Protein AF-A0A643CYE7-F1 (afdb_monomer_lite)

pLDDT: mean 92.43, std 9.67, range [45.25, 98.38]

Foldseek 3Di:
DLVCCVPPVLQPQEAAEEDCALVVSVVVSVVRPNNQAYEYEYQDVVSVVVNVVVDPCPVCVVSNNYHYHHLVPDDPVNLLCQLQDPPNLVNVVVDDYHYPDPVCVVVVVSSVVVRVSNNVSSVVNVVVVVVVD

Radius of gyration: 14.78 Å; chains: 1; bounding box: 35×34×44 Å

Secondary structure (DSSP, 8-state):
-HHHHHHHSTT-SEEEEE--TTSHHHHHHTTSTT--EEEEEES-HHHHHHHHHHS--HHHHHTTSEEEEEGGG--HHHHHHHHHSTTTTTTGGG--EEE--GGGGGGHHHHHHHHHHHHHHHHHHHHHHHS--

Sequence (133 aa):
MLNTYNDKYLLYPVLYFYGFGNGVLFKALLQNKNHQHIVVFEKDIEIIWIMFHILDFSNELQSARLMILENDKLQTQDYNELCSFKPFFQFSRIYFLELMSHYYERFHEDVLELNKKLVQYFKDSIISHGNDS

Structure (mmCIF, N/CA/C/O backbone):
data_AF-A0A643CYE7-F1
#
_entry.id   AF-A0A643CYE7-F1
#
loop_
_atom_site.group_PDB
_atom_site.id
_atom_site.type_symbol
_atom_site.label_atom_id
_atom_site.label_alt_id
_atom_site.label_comp_id
_atom_site.label_asym_id
_atom_site.label_entity_id
_atom_site.label_seq_id
_atom_site.pdbx_PDB_ins_code
_atom_site.Cartn_x
_atom_site.Cartn_y
_atom_site.Cartn_z
_atom_site.occupancy
_atom_site.B_iso_or_equiv
_atom_site.auth_seq_id
_atom_site.auth_comp_id
_atom_site.auth_asym_id
_atom_site.auth_atom_id
_atom_site.pdbx_PDB_model_num
ATOM 1 N N . MET A 1 1 ? 5.618 -18.717 -2.950 1.00 61.47 1 MET A N 1
ATOM 2 C CA . MET A 1 1 ? 5.159 -17.341 -2.671 1.00 61.47 1 MET A CA 1
ATOM 3 C C . MET A 1 1 ? 3.657 -17.194 -2.907 1.00 61.47 1 MET A C 1
ATOM 5 O O . MET A 1 1 ? 2.951 -17.119 -1.920 1.00 61.47 1 MET A O 1
ATOM 9 N N . LEU A 1 2 ? 3.134 -17.257 -4.145 1.00 61.97 2 LEU A N 1
ATOM 10 C CA . LEU A 1 2 ? 1.700 -17.011 -4.419 1.00 61.97 2 LEU A CA 1
ATOM 11 C C . LEU A 1 2 ? 0.730 -17.923 -3.636 1.00 61.97 2 LEU A C 1
ATOM 13 O O . LEU A 1 2 ? -0.220 -17.425 -3.040 1.00 61.97 2 LEU A O 1
ATOM 17 N N . ASN A 1 3 ? 1.005 -19.231 -3.563 1.00 63.31 3 ASN A N 1
ATOM 18 C CA . ASN A 1 3 ? 0.161 -20.174 -2.811 1.00 63.31 3 ASN A CA 1
ATOM 19 C C . ASN A 1 3 ? 0.072 -19.812 -1.319 1.00 63.31 3 ASN A C 1
ATOM 21 O O . ASN A 1 3 ? -0.998 -19.869 -0.733 1.00 63.31 3 ASN A O 1
ATOM 25 N N . THR A 1 4 ? 1.163 -19.322 -0.723 1.00 65.44 4 THR A N 1
ATOM 26 C CA . THR A 1 4 ? 1.181 -18.877 0.677 1.00 65.44 4 THR A CA 1
ATOM 27 C C . THR A 1 4 ? 0.225 -17.705 0.920 1.00 65.44 4 THR A C 1
ATOM 29 O O . THR A 1 4 ? -0.421 -17.674 1.964 1.00 65.44 4 THR A O 1
ATOM 32 N N . TYR A 1 5 ? 0.083 -16.771 -0.031 1.00 69.12 5 TYR A N 1
ATOM 33 C CA . TYR A 1 5 ? -0.880 -15.669 0.096 1.00 69.12 5 TYR A CA 1
ATOM 34 C C . TYR A 1 5 ? -2.321 -16.129 -0.107 1.00 69.12 5 TYR A C 1
ATOM 36 O O . TYR A 1 5 ? -3.195 -15.719 0.655 1.00 69.12 5 TYR A O 1
ATOM 44 N N . ASN A 1 6 ? -2.551 -17.020 -1.071 1.00 69.12 6 ASN A N 1
ATOM 45 C CA . ASN A 1 6 ? -3.875 -17.589 -1.323 1.00 69.12 6 ASN A CA 1
ATOM 46 C C . ASN A 1 6 ? -4.377 -18.481 -0.180 1.00 69.12 6 ASN A C 1
ATOM 48 O O . ASN A 1 6 ? -5.584 -18.621 -0.031 1.00 69.12 6 ASN A O 1
ATOM 52 N N . ASP A 1 7 ? -3.483 -19.034 0.639 1.00 70.62 7 ASP A N 1
ATOM 53 C CA . ASP A 1 7 ? -3.868 -19.873 1.775 1.00 70.62 7 ASP A CA 1
ATOM 54 C C . ASP A 1 7 ? -3.944 -19.065 3.080 1.00 70.62 7 ASP A C 1
ATOM 56 O O . ASP A 1 7 ? -4.935 -19.125 3.806 1.00 70.62 7 ASP A O 1
ATOM 60 N N . LYS A 1 8 ? -2.907 -18.276 3.391 1.00 75.31 8 LYS A N 1
ATOM 61 C CA . LYS A 1 8 ? -2.776 -17.608 4.696 1.00 75.31 8 LYS A CA 1
ATOM 62 C C . LYS A 1 8 ? -3.453 -16.242 4.752 1.00 75.31 8 LYS A C 1
ATOM 64 O O . LYS A 1 8 ? -3.949 -15.848 5.804 1.00 75.31 8 LYS A O 1
ATOM 69 N N . TYR A 1 9 ? -3.459 -15.514 3.640 1.00 81.56 9 TYR A N 1
ATOM 70 C CA . TYR A 1 9 ? -3.873 -14.112 3.609 1.00 81.56 9 TYR A CA 1
ATOM 71 C C . TYR A 1 9 ? -5.124 -13.876 2.763 1.00 81.56 9 TYR A C 1
ATOM 73 O O . TYR A 1 9 ? -5.540 -12.737 2.617 1.00 81.56 9 TYR A O 1
ATOM 81 N N . LEU A 1 10 ? -5.782 -14.931 2.276 1.00 84.06 10 LEU A N 1
ATOM 82 C CA . LEU A 1 10 ? -6.948 -14.876 1.384 1.00 84.06 10 LEU A CA 1
ATOM 83 C C . LEU A 1 10 ? -8.050 -13.893 1.811 1.00 84.06 10 LEU A C 1
ATOM 85 O O . LEU A 1 10 ? -8.719 -13.299 0.964 1.00 84.06 10 LEU A O 1
ATOM 89 N N . LEU A 1 11 ? -8.266 -13.759 3.120 1.00 86.88 11 LEU A N 1
ATOM 90 C CA . LEU A 1 11 ? -9.329 -12.941 3.708 1.00 86.88 11 LEU A CA 1
ATOM 91 C C . LEU A 1 11 ? -8.836 -11.591 4.239 1.00 86.88 11 LEU A C 1
ATOM 93 O O . LEU A 1 11 ? -9.626 -10.854 4.819 1.00 86.88 11 LEU A O 1
ATOM 97 N N . TYR A 1 12 ? -7.552 -11.265 4.071 1.00 92.62 12 TYR A N 1
ATOM 98 C CA . TYR A 1 12 ? -6.982 -10.010 4.550 1.00 92.62 12 TYR A CA 1
ATOM 99 C C . TYR A 1 12 ? -7.408 -8.878 3.609 1.00 92.62 12 TYR A C 1
ATOM 101 O O . TYR A 1 12 ? -7.028 -8.898 2.436 1.00 92.62 12 TYR A O 1
ATOM 109 N N . PRO A 1 13 ? -8.177 -7.878 4.075 1.00 94.94 13 PRO A N 1
ATOM 110 C CA . PRO A 1 13 ? -8.675 -6.833 3.182 1.00 94.94 13 PRO A CA 1
ATOM 111 C C . PRO A 1 13 ? -7.594 -5.849 2.754 1.00 94.94 13 PRO A C 1
ATOM 113 O O . PRO A 1 13 ? -7.709 -5.243 1.691 1.00 94.94 13 PRO A O 1
ATOM 116 N N . VAL A 1 14 ? -6.544 -5.712 3.564 1.00 97.31 14 VAL A N 1
ATOM 117 C CA . VAL A 1 14 ? -5.405 -4.845 3.281 1.00 97.31 14 VAL A CA 1
ATOM 118 C C . VAL A 1 14 ? -4.105 -5.630 3.397 1.00 97.31 14 VAL A C 1
ATOM 120 O O . VAL A 1 14 ? -3.917 -6.367 4.365 1.00 97.31 14 VAL A O 1
ATOM 123 N N . LEU A 1 15 ? -3.214 -5.453 2.422 1.00 97.19 15 LEU A N 1
ATOM 124 C CA . LEU A 1 15 ? -1.859 -6.004 2.421 1.00 97.19 15 LEU A CA 1
ATOM 125 C C . LEU A 1 15 ? -0.833 -4.878 2.254 1.00 97.19 15 LEU A C 1
ATOM 127 O O . LEU A 1 15 ? -1.091 -3.930 1.512 1.00 97.19 15 LEU A O 1
ATOM 131 N N . TYR A 1 16 ? 0.328 -5.004 2.900 1.00 98.06 16 TYR A N 1
ATOM 132 C CA . TYR A 1 16 ? 1.409 -4.017 2.839 1.00 98.06 16 TYR A CA 1
ATOM 133 C C . TYR A 1 16 ? 2.704 -4.685 2.389 1.00 98.06 16 TYR A C 1
ATOM 135 O O . TYR A 1 16 ? 3.117 -5.695 2.959 1.00 98.06 16 TYR A O 1
ATOM 143 N N . PHE A 1 17 ? 3.353 -4.102 1.387 1.00 98.00 17 PHE A N 1
ATOM 144 C CA . PHE A 1 17 ? 4.585 -4.619 0.803 1.00 98.00 17 PHE A CA 1
ATOM 145 C C . PHE A 1 17 ? 5.656 -3.539 0.741 1.00 98.00 17 PHE A C 1
ATOM 147 O O . PHE A 1 17 ? 5.357 -2.385 0.442 1.00 98.00 17 PHE A O 1
ATOM 154 N N . TYR A 1 18 ? 6.907 -3.931 0.952 1.00 98.19 18 TYR A N 1
ATOM 155 C CA . TYR A 1 18 ? 8.069 -3.148 0.566 1.00 98.19 18 TYR A CA 1
ATOM 156 C C . TYR A 1 18 ? 8.676 -3.731 -0.710 1.00 98.19 18 TYR A C 1
ATOM 158 O O . TYR A 1 18 ? 9.175 -4.862 -0.722 1.00 98.19 18 TYR A O 1
ATOM 166 N N . GLY A 1 19 ? 8.630 -2.935 -1.770 1.00 97.62 19 GLY A N 1
ATOM 167 C CA . GLY A 1 19 ? 9.095 -3.253 -3.106 1.00 97.62 19 GLY A CA 1
ATOM 168 C C . GLY A 1 19 ? 7.964 -3.568 -4.082 1.00 97.62 19 GLY A C 1
ATOM 169 O O . GLY A 1 19 ? 7.123 -4.432 -3.834 1.00 97.62 19 GLY A O 1
ATOM 170 N N . PHE A 1 20 ? 7.977 -2.898 -5.231 1.00 97.25 20 PHE A N 1
ATOM 171 C CA . PHE A 1 20 ? 7.064 -3.141 -6.339 1.00 97.25 20 PHE A CA 1
ATOM 172 C C . PHE A 1 20 ? 7.466 -4.365 -7.177 1.00 97.25 20 PHE A C 1
ATOM 174 O O . PHE A 1 20 ? 6.626 -5.114 -7.689 1.00 97.25 20 PHE A O 1
ATOM 181 N N . GLY A 1 21 ? 8.771 -4.609 -7.295 1.00 93.81 21 GLY A N 1
ATOM 182 C CA . GLY A 1 21 ? 9.323 -5.692 -8.094 1.00 93.81 21 GLY A CA 1
ATOM 183 C C . GLY A 1 21 ? 8.820 -5.645 -9.537 1.00 93.81 21 GLY A C 1
ATOM 184 O O . GLY A 1 21 ? 8.776 -4.595 -10.167 1.00 93.81 21 GLY A O 1
ATOM 185 N N . ASN A 1 22 ? 8.417 -6.801 -10.065 1.00 91.69 22 ASN A N 1
ATOM 186 C CA . ASN A 1 22 ? 7.928 -6.915 -11.440 1.00 91.69 22 ASN A CA 1
ATOM 187 C C . ASN A 1 22 ? 6.407 -6.706 -11.596 1.00 91.69 22 ASN A C 1
ATOM 189 O O . ASN A 1 22 ? 5.863 -6.962 -12.667 1.00 91.69 22 ASN A O 1
ATOM 193 N N . GLY A 1 23 ? 5.692 -6.344 -10.525 1.00 92.44 23 GLY A N 1
ATOM 194 C CA . GLY A 1 23 ? 4.244 -6.102 -10.535 1.00 92.44 23 GLY A CA 1
ATOM 195 C C . GLY A 1 23 ? 3.332 -7.329 -10.739 1.00 92.44 23 GLY A C 1
ATOM 196 O O . GLY A 1 23 ? 2.162 -7.287 -10.354 1.00 92.44 23 GLY A O 1
ATOM 197 N N . VAL A 1 24 ? 3.826 -8.450 -11.281 1.00 94.50 24 VAL A N 1
ATOM 198 C CA . VAL A 1 24 ? 3.008 -9.637 -11.617 1.00 94.50 24 VAL A CA 1
ATOM 199 C C . VAL A 1 24 ? 2.285 -10.198 -10.391 1.00 94.50 24 VAL A C 1
ATOM 201 O O . VAL A 1 24 ? 1.120 -10.591 -10.484 1.00 94.50 24 VAL A O 1
ATOM 204 N N . LEU A 1 25 ? 2.945 -10.196 -9.228 1.00 93.81 25 LEU A N 1
ATOM 205 C CA . LEU A 1 25 ? 2.331 -10.638 -7.975 1.00 93.81 25 LEU A CA 1
ATOM 206 C C . LEU A 1 25 ? 1.078 -9.822 -7.648 1.00 93.81 25 LEU A C 1
ATOM 208 O O . LEU A 1 25 ? 0.044 -10.406 -7.338 1.00 93.81 25 LEU A O 1
ATOM 212 N N . PHE A 1 26 ? 1.136 -8.494 -7.751 1.00 95.62 26 PHE A N 1
ATOM 213 C CA . PHE A 1 26 ? -0.008 -7.645 -7.422 1.00 95.62 26 PHE A CA 1
ATOM 214 C C . PHE A 1 26 ? -1.157 -7.844 -8.397 1.00 95.62 26 PHE A C 1
ATOM 216 O O . PHE A 1 26 ? -2.304 -7.897 -7.963 1.00 95.62 26 PHE A O 1
ATOM 223 N N . LYS A 1 27 ? -0.872 -8.065 -9.687 1.00 94.12 27 LYS A N 1
ATOM 224 C CA . LYS A 1 27 ? -1.914 -8.454 -10.646 1.00 94.12 27 LYS A CA 1
ATOM 225 C C . LYS A 1 27 ? -2.632 -9.732 -10.237 1.00 94.12 27 LYS A C 1
ATOM 227 O O . LYS A 1 27 ? -3.858 -9.782 -10.324 1.00 94.12 27 LYS A O 1
ATOM 232 N N . ALA A 1 28 ? -1.882 -10.740 -9.791 1.00 93.88 28 ALA A N 1
ATOM 233 C CA . ALA A 1 28 ? -2.445 -12.006 -9.339 1.00 93.88 28 ALA A CA 1
ATOM 234 C C . ALA A 1 28 ? -3.247 -11.842 -8.039 1.00 93.88 28 ALA A C 1
ATOM 236 O O . ALA A 1 28 ? -4.389 -12.291 -7.969 1.00 93.88 28 ALA A O 1
ATOM 237 N N . LEU A 1 29 ? -2.692 -11.153 -7.036 1.00 94.44 29 LEU A N 1
ATOM 238 C CA . LEU A 1 29 ? -3.371 -10.914 -5.761 1.00 94.44 29 LEU A CA 1
ATOM 239 C C . LEU A 1 29 ? -4.663 -10.115 -5.965 1.00 94.44 29 LEU A C 1
ATOM 241 O O . LEU A 1 29 ? -5.705 -10.485 -5.437 1.00 94.44 29 LEU A O 1
ATOM 245 N N . LEU A 1 30 ? -4.656 -9.076 -6.799 1.00 95.44 30 LEU A N 1
ATOM 246 C CA . LEU A 1 30 ? -5.825 -8.217 -7.013 1.00 95.44 30 LEU A CA 1
ATOM 247 C C . LEU A 1 30 ? -6.973 -8.890 -7.784 1.00 95.44 30 LEU A C 1
ATOM 249 O O . LEU A 1 30 ? -8.077 -8.338 -7.819 1.00 95.44 30 LEU A O 1
ATOM 253 N N . GLN A 1 31 ? -6.783 -10.107 -8.310 1.00 93.50 31 GLN A N 1
ATOM 254 C CA . GLN A 1 31 ? -7.904 -10.939 -8.769 1.00 93.50 31 GLN A CA 1
ATOM 255 C C . GLN A 1 31 ? -8.816 -11.372 -7.609 1.00 93.50 31 GLN A C 1
ATOM 257 O O . GLN A 1 31 ? -10.013 -11.593 -7.804 1.00 93.50 31 GLN A O 1
ATOM 262 N N . ASN A 1 32 ? -8.282 -11.457 -6.388 1.00 92.50 32 ASN A N 1
ATOM 263 C CA . ASN A 1 32 ? -9.064 -11.744 -5.195 1.00 92.50 32 ASN A CA 1
ATOM 264 C C . ASN A 1 32 ? -9.881 -10.511 -4.781 1.00 92.50 32 ASN A C 1
ATOM 266 O O . ASN A 1 32 ? -9.332 -9.473 -4.412 1.00 92.50 32 ASN A O 1
ATOM 270 N N . LYS A 1 33 ? -11.211 -10.643 -4.799 1.00 91.62 33 LYS A N 1
ATOM 271 C CA . LYS A 1 33 ? -12.152 -9.568 -4.443 1.00 91.62 33 LYS A CA 1
ATOM 272 C C . LYS A 1 33 ? -12.140 -9.205 -2.956 1.00 91.62 33 LYS A C 1
ATOM 274 O O . LYS A 1 33 ? -12.611 -8.128 -2.608 1.00 91.62 33 LYS A O 1
ATOM 279 N N . ASN A 1 34 ? -11.606 -10.071 -2.093 1.00 92.75 34 ASN A N 1
ATOM 280 C CA . ASN A 1 34 ? -11.483 -9.782 -0.664 1.00 92.75 34 ASN A CA 1
ATOM 281 C C . ASN A 1 34 ? -10.384 -8.751 -0.383 1.00 92.75 34 ASN A C 1
ATOM 283 O O . ASN A 1 34 ? -10.492 -8.020 0.596 1.00 92.75 34 ASN A O 1
ATOM 287 N N . HIS A 1 35 ? -9.358 -8.662 -1.239 1.00 94.94 35 HIS A N 1
ATOM 288 C CA . HIS A 1 35 ? -8.329 -7.631 -1.133 1.00 94.94 35 HIS A CA 1
ATOM 289 C C . HIS A 1 35 ? -8.897 -6.295 -1.617 1.00 94.94 35 HIS A C 1
ATOM 291 O O . HIS A 1 35 ? -9.064 -6.064 -2.822 1.00 94.94 35 HIS A O 1
ATOM 297 N N . GLN A 1 36 ? -9.207 -5.435 -0.651 1.00 96.25 36 GLN A N 1
ATOM 298 C CA . GLN A 1 36 ? -9.690 -4.077 -0.867 1.00 96.25 36 GLN A CA 1
ATOM 299 C C . GLN A 1 36 ? -8.534 -3.167 -1.274 1.00 96.25 36 GLN A C 1
ATOM 301 O O . GLN A 1 36 ? -8.665 -2.450 -2.258 1.00 96.25 36 GLN A O 1
ATOM 306 N N . HIS A 1 37 ? -7.396 -3.258 -0.578 1.00 97.88 37 HIS A N 1
ATOM 307 C CA . HIS A 1 37 ? -6.212 -2.456 -0.873 1.00 97.88 37 HIS A CA 1
ATOM 308 C C . HIS A 1 37 ? -4.919 -3.264 -0.752 1.00 97.88 37 HIS A C 1
ATOM 310 O O . HIS A 1 37 ? -4.717 -4.019 0.197 1.00 97.88 37 HIS A O 1
ATOM 316 N N . ILE A 1 38 ? -4.004 -3.048 -1.687 1.00 98.00 38 ILE A N 1
ATOM 317 C CA . ILE A 1 38 ? -2.601 -3.427 -1.571 1.00 98.00 38 ILE A CA 1
ATOM 318 C C . ILE A 1 38 ? -1.788 -2.139 -1.568 1.00 98.00 38 ILE A C 1
ATOM 320 O O . ILE A 1 38 ? -1.827 -1.381 -2.536 1.00 98.00 38 ILE A O 1
ATOM 324 N N . VAL A 1 39 ? -1.073 -1.896 -0.474 1.00 98.38 39 VAL A N 1
ATOM 325 C CA . VAL A 1 39 ? -0.166 -0.759 -0.308 1.00 98.38 39 VAL A CA 1
ATOM 326 C C . VAL A 1 39 ? 1.249 -1.239 -0.586 1.00 98.38 39 VAL A C 1
ATOM 328 O O . VAL A 1 39 ? 1.722 -2.180 0.051 1.00 98.38 39 VAL A O 1
ATOM 331 N N . VAL A 1 40 ? 1.926 -0.599 -1.529 1.00 98.31 40 VAL A N 1
ATOM 332 C CA . VAL A 1 40 ? 3.294 -0.932 -1.913 1.00 98.31 40 VAL A CA 1
ATOM 333 C C . VAL A 1 40 ? 4.182 0.278 -1.696 1.00 98.31 40 VAL A C 1
ATOM 335 O O . VAL A 1 40 ? 3.984 1.317 -2.317 1.00 98.31 40 VAL A O 1
ATOM 338 N N . PHE A 1 41 ? 5.167 0.135 -0.823 1.00 98.31 41 PHE A N 1
ATOM 339 C CA . PHE A 1 41 ? 6.208 1.126 -0.606 1.00 98.31 41 PHE A CA 1
ATOM 340 C C . PHE A 1 41 ? 7.373 0.806 -1.526 1.00 98.31 41 PHE A C 1
ATOM 342 O O . PHE A 1 41 ? 7.929 -0.287 -1.456 1.00 98.31 41 PHE A O 1
ATOM 349 N N . GLU A 1 42 ? 7.739 1.732 -2.399 1.00 97.56 42 GLU A N 1
ATOM 350 C CA . GLU A 1 42 ? 8.847 1.554 -3.330 1.00 97.56 42 GLU A CA 1
ATOM 351 C C . GLU A 1 42 ? 9.830 2.708 -3.182 1.00 97.56 42 GL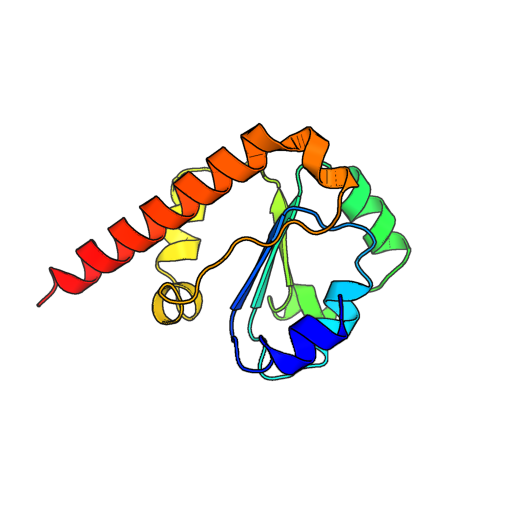U A C 1
ATOM 353 O O . GLU A 1 42 ? 9.438 3.870 -3.086 1.00 97.56 42 GLU A O 1
ATOM 358 N N . LYS A 1 43 ? 11.117 2.375 -3.133 1.00 95.75 43 LYS A N 1
ATOM 359 C CA . LYS A 1 43 ? 12.194 3.354 -3.018 1.00 95.75 43 LYS A CA 1
ATOM 360 C C . LYS A 1 43 ? 12.670 3.822 -4.390 1.00 95.75 43 LYS A C 1
ATOM 362 O O . LYS A 1 43 ? 13.050 4.974 -4.549 1.00 95.75 43 LYS A O 1
ATOM 367 N N . ASP A 1 44 ? 12.649 2.932 -5.376 1.00 95.06 44 ASP A N 1
ATOM 368 C CA . ASP A 1 44 ? 13.139 3.188 -6.722 1.00 95.06 44 ASP A CA 1
ATOM 369 C C . ASP A 1 44 ? 11.976 3.420 -7.699 1.00 95.06 44 ASP A C 1
ATOM 371 O O . ASP A 1 44 ? 11.333 2.486 -8.190 1.00 95.06 44 ASP A O 1
ATOM 375 N N . ILE A 1 45 ? 11.694 4.695 -7.986 1.00 94.12 45 ILE A N 1
ATOM 376 C CA . ILE A 1 45 ? 10.601 5.097 -8.880 1.00 94.12 45 ILE A CA 1
ATOM 377 C C . ILE A 1 45 ? 10.796 4.584 -10.317 1.00 94.12 45 ILE A C 1
ATOM 379 O O . ILE A 1 45 ? 9.814 4.398 -11.042 1.00 94.12 45 ILE A O 1
ATOM 383 N N . GLU A 1 46 ? 12.036 4.303 -10.737 1.00 95.38 46 GLU A N 1
ATOM 384 C CA . GLU A 1 46 ? 12.313 3.776 -12.075 1.00 95.38 46 GLU A CA 1
ATOM 385 C C . GLU A 1 46 ? 11.695 2.386 -12.254 1.00 95.38 46 GLU A C 1
ATOM 387 O O . GLU A 1 46 ? 11.155 2.090 -13.321 1.00 95.38 46 GLU A O 1
ATOM 392 N N . ILE A 1 47 ? 11.669 1.562 -11.198 1.00 95.12 47 ILE A N 1
ATOM 393 C CA . ILE A 1 47 ? 11.020 0.243 -11.224 1.00 95.12 47 ILE A CA 1
ATOM 394 C C . ILE A 1 47 ? 9.533 0.391 -11.563 1.00 95.12 47 ILE A C 1
ATOM 396 O O . ILE A 1 47 ? 9.027 -0.308 -12.444 1.00 95.12 47 ILE A O 1
ATOM 400 N N . ILE A 1 48 ? 8.834 1.329 -10.916 1.00 94.56 48 ILE A N 1
ATOM 401 C CA . ILE A 1 48 ? 7.410 1.591 -11.176 1.00 94.56 48 ILE A CA 1
ATOM 402 C C . ILE A 1 48 ? 7.220 2.064 -12.616 1.00 94.56 48 ILE A C 1
ATOM 404 O O . ILE A 1 48 ? 6.358 1.547 -13.330 1.00 94.56 48 ILE A O 1
ATOM 408 N N . TRP A 1 49 ? 8.049 3.016 -13.053 1.00 95.25 49 TRP A N 1
ATOM 409 C CA . TRP A 1 49 ? 7.974 3.578 -14.396 1.00 95.25 49 TRP A CA 1
ATOM 410 C C . TRP A 1 49 ? 8.132 2.500 -15.472 1.00 95.25 49 TRP A C 1
ATOM 412 O O . TRP A 1 49 ? 7.293 2.410 -16.369 1.00 95.25 49 TRP A O 1
ATOM 422 N N . ILE A 1 50 ? 9.143 1.631 -15.363 1.00 96.06 50 ILE A N 1
ATOM 423 C CA . ILE A 1 50 ? 9.355 0.529 -16.313 1.00 96.06 50 ILE A CA 1
ATOM 424 C C . ILE A 1 50 ? 8.159 -0.428 -16.285 1.00 96.06 50 ILE A C 1
ATOM 426 O O . ILE A 1 50 ? 7.656 -0.818 -17.338 1.00 96.06 50 ILE A O 1
ATOM 430 N N . MET A 1 51 ? 7.668 -0.799 -15.100 1.00 95.12 51 MET A N 1
ATOM 431 C CA . MET A 1 51 ? 6.581 -1.772 -15.000 1.00 95.12 51 MET A CA 1
ATOM 432 C C . MET A 1 51 ? 5.263 -1.266 -15.581 1.00 95.12 51 MET A C 1
ATOM 434 O O . MET A 1 51 ? 4.554 -2.052 -16.203 1.00 95.12 51 MET A O 1
ATOM 438 N N . PHE A 1 52 ? 4.948 0.024 -15.458 1.00 94.75 52 PHE A N 1
ATOM 439 C CA . PHE A 1 52 ? 3.750 0.604 -16.077 1.00 94.75 52 PHE A CA 1
ATOM 440 C C . PHE A 1 52 ? 3.796 0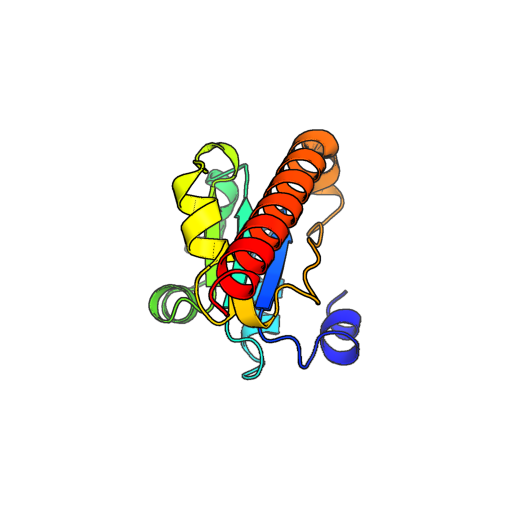.629 -17.610 1.00 94.75 52 PHE A C 1
ATOM 442 O O . PHE A 1 52 ? 2.747 0.675 -18.245 1.00 94.75 52 PHE A O 1
ATOM 449 N N . HIS A 1 53 ? 4.981 0.529 -18.220 1.00 93.88 53 HIS A N 1
ATOM 450 C CA . HIS A 1 53 ? 5.098 0.330 -19.669 1.00 93.88 53 HIS A CA 1
ATOM 451 C C . HIS A 1 53 ? 4.871 -1.128 -20.092 1.00 93.88 53 HIS A C 1
ATOM 453 O O . HIS A 1 53 ? 4.584 -1.387 -21.259 1.00 93.88 53 HIS A O 1
ATOM 459 N N . ILE A 1 54 ? 5.015 -2.084 -19.170 1.00 95.75 54 ILE A N 1
ATOM 460 C CA . ILE A 1 54 ? 4.923 -3.524 -19.453 1.00 95.75 54 ILE A CA 1
ATOM 461 C C . ILE A 1 54 ? 3.544 -4.079 -19.080 1.00 95.75 54 ILE A C 1
ATOM 463 O O . ILE A 1 54 ? 3.000 -4.918 -19.798 1.00 95.75 54 ILE A O 1
ATOM 467 N N . LEU A 1 55 ? 2.982 -3.637 -17.954 1.00 95.81 55 LEU A N 1
ATOM 468 C CA . LEU A 1 55 ? 1.729 -4.129 -17.391 1.00 95.81 55 LEU A CA 1
ATOM 469 C C . LEU A 1 55 ? 0.759 -2.974 -17.153 1.00 95.81 55 LEU A C 1
ATOM 471 O O . LEU A 1 55 ? 1.091 -1.984 -16.505 1.00 95.81 55 LEU A O 1
ATOM 475 N N . ASP A 1 56 ? -0.477 -3.152 -17.609 1.00 96.50 56 ASP A N 1
ATOM 476 C CA . ASP A 1 56 ? -1.541 -2.176 -17.395 1.00 96.50 56 ASP A CA 1
ATOM 477 C C . ASP A 1 56 ? -2.158 -2.323 -15.997 1.00 96.50 56 ASP A C 1
ATOM 479 O O . ASP A 1 56 ? -2.854 -3.302 -15.737 1.00 96.50 56 ASP A O 1
ATOM 483 N N . PHE A 1 57 ? -1.942 -1.346 -15.112 1.00 97.06 57 PHE A N 1
ATOM 484 C CA . PHE A 1 57 ? -2.554 -1.251 -13.774 1.00 97.06 57 PHE A CA 1
ATOM 485 C C . PHE A 1 57 ? -3.671 -0.200 -13.668 1.00 97.06 57 PHE A C 1
ATOM 487 O O . PHE A 1 57 ? -4.082 0.148 -12.559 1.00 97.06 57 PHE A O 1
ATOM 494 N N . SER A 1 58 ? -4.169 0.328 -14.790 1.00 97.06 58 SER A N 1
ATOM 495 C CA . SER A 1 58 ? -5.086 1.478 -14.808 1.00 97.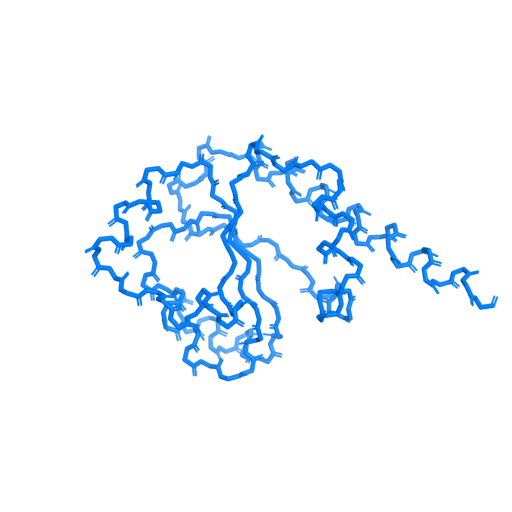06 58 SER A CA 1
ATOM 496 C C . SER A 1 58 ? -6.306 1.270 -13.911 1.00 97.06 58 SER A C 1
ATOM 498 O O . SER A 1 58 ? -6.638 2.139 -13.110 1.00 97.06 58 SER A O 1
ATOM 500 N N . ASN A 1 59 ? -6.936 0.094 -13.979 1.00 97.06 59 ASN A N 1
ATOM 501 C CA . ASN A 1 59 ? -8.125 -0.206 -13.180 1.00 97.06 59 ASN A CA 1
ATOM 502 C C . ASN A 1 59 ? -7.806 -0.305 -11.684 1.00 97.06 59 ASN A C 1
ATOM 504 O O . ASN A 1 59 ? -8.556 0.201 -10.848 1.00 97.06 59 ASN A O 1
ATOM 508 N N . GLU A 1 60 ? -6.707 -0.968 -11.325 1.00 97.81 60 GLU A N 1
ATOM 509 C CA . GLU A 1 60 ? -6.296 -1.150 -9.935 1.00 97.81 60 GLU A CA 1
ATOM 510 C C . GLU A 1 60 ? -5.902 0.175 -9.277 1.00 97.81 60 GLU A C 1
ATOM 512 O O . GLU A 1 60 ? -6.245 0.395 -8.116 1.00 97.81 60 GLU A O 1
ATOM 517 N N . LEU A 1 61 ? -5.248 1.066 -10.027 1.00 97.56 61 LEU A N 1
ATOM 518 C CA . LEU A 1 61 ? -4.894 2.413 -9.578 1.00 97.56 61 LEU A CA 1
ATOM 519 C C . LEU A 1 61 ? -6.131 3.313 -9.486 1.00 97.56 61 LEU A C 1
ATOM 521 O O . LEU A 1 61 ? -6.338 3.966 -8.468 1.00 97.56 61 LEU A O 1
ATOM 525 N N . GLN A 1 62 ? -6.998 3.311 -10.507 1.00 97.69 62 GLN A N 1
ATOM 526 C CA . GLN A 1 62 ? -8.216 4.131 -10.524 1.00 97.69 62 GLN A CA 1
ATOM 527 C C . GLN A 1 62 ? -9.170 3.769 -9.379 1.00 97.69 62 GLN A C 1
ATOM 529 O O . GLN A 1 62 ? -9.792 4.644 -8.784 1.00 97.69 62 GLN A O 1
ATOM 534 N N . SER A 1 63 ? -9.285 2.478 -9.066 1.00 96.44 63 SER A N 1
ATOM 535 C CA . SER A 1 63 ? -10.111 1.990 -7.955 1.00 96.44 63 SER A CA 1
ATOM 536 C C . SER A 1 63 ? -9.410 2.048 -6.594 1.00 96.44 63 SER A C 1
ATOM 538 O O . SER A 1 63 ? -9.975 1.581 -5.606 1.00 96.44 63 SER A O 1
ATOM 540 N N . ALA A 1 64 ? -8.185 2.583 -6.538 1.00 96.62 64 ALA A N 1
ATOM 541 C CA . ALA A 1 64 ? -7.315 2.604 -5.363 1.00 96.62 64 ALA A CA 1
ATOM 542 C C . ALA A 1 64 ? -7.073 1.220 -4.728 1.00 96.62 64 ALA A C 1
ATOM 544 O O . ALA A 1 64 ? -6.646 1.124 -3.576 1.00 96.62 64 ALA A O 1
ATOM 545 N N . ARG A 1 65 ? -7.318 0.126 -5.462 1.00 97.56 65 ARG A N 1
ATOM 546 C CA . ARG A 1 65 ? -7.043 -1.236 -4.987 1.00 97.56 65 ARG A CA 1
ATOM 547 C C . ARG A 1 65 ? -5.549 -1.530 -4.948 1.00 97.56 65 ARG A C 1
ATOM 549 O O . ARG A 1 65 ? -5.117 -2.346 -4.141 1.00 97.56 65 ARG A O 1
ATOM 556 N N . LEU A 1 66 ? -4.768 -0.856 -5.787 1.00 98.25 66 LEU A N 1
ATOM 557 C CA . LEU A 1 66 ? -3.316 -0.782 -5.696 1.00 98.25 66 LEU A CA 1
ATOM 558 C C . LEU A 1 66 ? -2.925 0.658 -5.370 1.00 98.25 66 LEU A C 1
ATOM 560 O O . LEU A 1 66 ? -3.262 1.569 -6.121 1.00 98.25 66 LEU A O 1
ATOM 564 N N . MET A 1 67 ? -2.197 0.855 -4.279 1.00 97.88 67 MET A N 1
ATOM 565 C CA . MET A 1 67 ? -1.578 2.133 -3.942 1.00 97.88 67 MET A CA 1
ATOM 566 C C . MET A 1 67 ? -0.077 1.945 -3.888 1.00 97.88 67 MET A C 1
ATOM 568 O O . MET A 1 67 ? 0.410 1.026 -3.233 1.00 97.88 67 MET A O 1
ATOM 572 N N . ILE A 1 68 ? 0.646 2.820 -4.574 1.00 97.50 68 ILE A N 1
ATOM 573 C CA . ILE A 1 68 ? 2.101 2.787 -4.626 1.00 97.50 68 ILE A CA 1
ATOM 574 C C . ILE A 1 68 ? 2.604 4.099 -4.041 1.00 97.50 68 ILE A C 1
ATOM 576 O O . ILE A 1 68 ? 2.228 5.172 -4.510 1.00 97.50 68 ILE A O 1
ATOM 580 N N . LEU A 1 69 ? 3.415 3.997 -2.997 1.00 96.94 69 LEU A N 1
ATOM 581 C CA . LEU A 1 69 ? 3.931 5.117 -2.228 1.00 96.94 69 LEU A CA 1
ATOM 582 C C . LEU A 1 69 ? 5.451 5.151 -2.363 1.00 96.94 69 LEU A C 1
ATOM 584 O O . LEU A 1 69 ? 6.128 4.155 -2.107 1.00 96.94 69 LEU A O 1
ATOM 588 N N . GLU A 1 70 ? 5.985 6.303 -2.758 1.00 95.38 70 GLU A N 1
ATOM 589 C CA . GLU A 1 70 ? 7.429 6.516 -2.811 1.00 95.38 70 GLU A CA 1
ATOM 590 C C . GLU A 1 70 ? 7.964 6.679 -1.387 1.00 95.38 70 GLU A C 1
ATOM 592 O O . GLU A 1 70 ? 7.649 7.658 -0.707 1.00 95.38 70 GLU A O 1
ATOM 597 N N . ASN A 1 71 ? 8.759 5.708 -0.934 1.00 93.00 71 ASN A N 1
ATOM 598 C CA . ASN A 1 71 ? 9.156 5.574 0.468 1.00 93.00 71 ASN A CA 1
ATOM 599 C C . ASN A 1 71 ? 9.786 6.856 1.035 1.00 93.00 71 ASN A C 1
ATOM 601 O O . ASN A 1 71 ? 9.419 7.312 2.117 1.00 93.00 71 ASN A O 1
ATOM 605 N N . ASP A 1 72 ? 10.695 7.464 0.276 1.00 92.44 72 ASP A N 1
ATOM 606 C CA . ASP A 1 72 ? 11.510 8.588 0.742 1.00 92.44 72 ASP A CA 1
ATOM 607 C C . ASP A 1 72 ? 10.742 9.927 0.751 1.00 92.44 72 ASP A C 1
ATOM 609 O O . ASP A 1 72 ? 11.224 10.915 1.306 1.00 92.44 72 ASP A O 1
ATOM 613 N N . LYS A 1 73 ? 9.531 9.977 0.175 1.00 94.88 73 LYS A N 1
ATOM 614 C CA . LYS A 1 73 ? 8.690 11.187 0.150 1.00 94.88 73 LYS A CA 1
ATOM 615 C C . LYS A 1 73 ? 7.626 11.230 1.238 1.00 94.88 73 LYS A C 1
ATOM 617 O O . LYS A 1 73 ? 7.059 12.301 1.457 1.00 94.88 73 LYS A O 1
ATOM 622 N N . LEU A 1 74 ? 7.390 10.120 1.933 1.00 95.81 74 LEU A N 1
ATOM 623 C CA . LEU A 1 74 ? 6.347 10.024 2.948 1.00 95.81 74 LEU A CA 1
ATOM 624 C C . LEU A 1 74 ? 6.601 10.961 4.131 1.00 95.81 74 LEU A C 1
ATOM 626 O O . LEU A 1 74 ? 7.603 10.854 4.842 1.00 95.81 74 LEU A O 1
ATOM 630 N N . GLN A 1 75 ? 5.640 11.843 4.368 1.00 96.44 75 GLN A N 1
ATOM 631 C CA . GLN A 1 75 ? 5.587 12.770 5.485 1.00 96.44 75 GLN A CA 1
ATOM 632 C C . GLN A 1 75 ? 4.659 12.247 6.584 1.00 96.44 75 GLN A C 1
ATOM 634 O O . GLN A 1 75 ? 3.823 11.371 6.377 1.00 96.44 75 GLN A O 1
ATOM 639 N N . THR A 1 76 ? 4.755 12.843 7.773 1.00 95.75 76 THR A N 1
ATOM 640 C CA . THR A 1 76 ? 3.876 12.558 8.921 1.00 95.75 76 THR A CA 1
ATOM 641 C C . THR A 1 76 ? 2.385 12.572 8.565 1.00 95.75 76 THR A C 1
ATOM 643 O O . THR A 1 76 ? 1.628 11.741 9.062 1.00 95.75 76 THR A O 1
ATOM 646 N N . GLN A 1 77 ? 1.955 13.497 7.702 1.00 95.94 77 GLN A N 1
ATOM 647 C CA . GLN A 1 77 ? 0.560 13.582 7.270 1.00 95.94 77 GLN A CA 1
ATOM 648 C C . GLN A 1 77 ? 0.116 12.323 6.512 1.00 95.94 77 GLN A C 1
ATOM 650 O O . GLN A 1 77 ? -0.944 11.790 6.829 1.00 95.94 77 GLN A O 1
ATOM 655 N N . ASP A 1 78 ? 0.947 11.799 5.609 1.00 96.81 78 ASP A N 1
ATOM 656 C CA . ASP A 1 78 ? 0.626 10.604 4.820 1.00 96.81 78 ASP A CA 1
ATOM 657 C C . ASP A 1 78 ? 0.395 9.386 5.726 1.00 96.81 78 ASP A C 1
ATOM 659 O O . ASP A 1 78 ? -0.560 8.630 5.547 1.00 96.81 78 ASP A O 1
ATOM 663 N N . TYR A 1 79 ? 1.235 9.216 6.756 1.00 97.19 79 TYR A N 1
ATOM 664 C CA . TYR A 1 79 ? 1.066 8.135 7.729 1.00 97.19 79 TYR A CA 1
ATOM 665 C C . TYR A 1 79 ? -0.210 8.292 8.557 1.00 97.19 79 TYR A C 1
ATOM 667 O O . TYR A 1 79 ? -0.914 7.307 8.776 1.00 97.19 79 TYR A O 1
ATOM 675 N N . ASN A 1 80 ? -0.515 9.511 9.011 1.00 95.25 80 ASN A N 1
ATOM 676 C CA . ASN A 1 80 ? -1.731 9.789 9.774 1.00 95.25 80 ASN A CA 1
ATOM 677 C C . ASN A 1 80 ? -2.991 9.497 8.954 1.00 95.25 80 ASN A C 1
ATOM 679 O O . ASN A 1 80 ? -3.913 8.855 9.464 1.00 95.25 80 ASN A O 1
ATOM 683 N N . GLU A 1 81 ? -3.019 9.943 7.697 1.00 94.94 81 GLU A N 1
ATOM 684 C CA . GLU A 1 81 ? -4.127 9.703 6.771 1.00 94.94 81 GLU A CA 1
ATOM 685 C C . GLU A 1 81 ? -4.295 8.207 6.500 1.00 94.94 81 GLU A C 1
ATOM 687 O O . GLU A 1 81 ? -5.381 7.664 6.719 1.00 94.94 81 GLU A O 1
ATOM 692 N N . LEU A 1 82 ? -3.212 7.515 6.126 1.00 96.50 82 LEU A N 1
ATOM 693 C CA . LEU A 1 82 ? -3.244 6.078 5.864 1.00 96.50 82 LEU A CA 1
ATOM 694 C C . LEU A 1 82 ? -3.707 5.292 7.096 1.00 96.50 82 LEU A C 1
ATOM 696 O O . LEU A 1 82 ? -4.578 4.437 6.981 1.00 96.50 82 LEU A O 1
ATOM 700 N N . CYS A 1 83 ? -3.153 5.576 8.278 1.00 96.06 83 CYS A N 1
ATOM 701 C CA . CYS A 1 83 ? -3.407 4.771 9.475 1.00 96.06 83 CYS A CA 1
ATOM 702 C C . CYS A 1 83 ? -4.764 5.048 10.131 1.00 96.06 83 CYS A C 1
ATOM 704 O O . CYS A 1 83 ? -5.243 4.197 10.880 1.00 96.06 83 CYS A O 1
ATOM 706 N N . SER A 1 84 ? -5.389 6.196 9.849 1.00 94.25 84 SER A N 1
ATOM 707 C CA . SER A 1 84 ? -6.679 6.589 10.440 1.00 94.25 84 SER A CA 1
ATOM 708 C C . SER A 1 84 ? -7.875 6.343 9.518 1.00 94.25 84 SER A C 1
ATOM 710 O O . SER A 1 84 ? -9.015 6.301 9.978 1.00 94.25 84 SER A O 1
ATOM 712 N N . PHE A 1 85 ? -7.650 6.147 8.217 1.00 93.88 85 PHE A N 1
ATOM 713 C CA . PHE A 1 85 ? -8.728 5.914 7.260 1.00 93.88 85 PHE A CA 1
ATOM 714 C C . PHE A 1 85 ? -9.223 4.455 7.280 1.00 93.88 85 PHE A C 1
ATOM 716 O O . PHE A 1 85 ? -8.458 3.504 7.461 1.00 93.88 85 PHE A O 1
ATOM 723 N N . LYS A 1 86 ? -10.529 4.242 7.065 1.00 93.44 86 LYS A N 1
ATOM 724 C CA . LYS A 1 86 ? -11.087 2.892 6.862 1.00 93.44 86 LYS A CA 1
ATOM 725 C C . LYS A 1 86 ? -10.861 2.464 5.407 1.00 93.44 86 LYS A C 1
ATOM 727 O O . LYS A 1 86 ? -11.203 3.233 4.522 1.00 93.44 86 LYS A O 1
ATOM 732 N N . PRO A 1 87 ? -10.371 1.245 5.131 1.00 94.75 87 PRO A N 1
ATOM 733 C CA . PRO A 1 87 ? -10.346 0.093 6.034 1.00 94.75 87 PRO A CA 1
ATOM 734 C C . PRO A 1 87 ? -9.013 -0.125 6.780 1.00 94.75 87 PRO A C 1
ATOM 736 O O . PRO A 1 87 ? -8.967 -0.990 7.652 1.00 94.75 87 PRO A O 1
ATOM 739 N N . PHE A 1 88 ? -7.951 0.637 6.493 1.00 96.44 88 PHE A N 1
ATOM 740 C CA . PHE A 1 88 ? -6.615 0.465 7.096 1.00 96.44 88 PHE A CA 1
ATOM 741 C C . PHE A 1 88 ? -6.662 0.436 8.624 1.00 96.44 88 PHE A C 1
ATOM 743 O O . PHE A 1 88 ? -6.186 -0.517 9.240 1.00 96.44 88 PHE A O 1
ATOM 750 N N . PHE A 1 89 ? -7.327 1.424 9.227 1.00 95.50 89 PHE A N 1
ATOM 751 C CA . PHE A 1 89 ? -7.507 1.505 10.673 1.00 95.50 89 PHE A CA 1
ATOM 752 C C . PHE A 1 89 ? -8.225 0.271 11.245 1.00 95.50 89 PHE A C 1
ATOM 754 O O . PHE A 1 89 ? -7.783 -0.321 12.230 1.00 95.50 89 PHE A O 1
ATOM 761 N N . GLN A 1 90 ? -9.310 -0.167 10.595 1.00 94.06 90 GLN A N 1
ATOM 762 C CA . GLN A 1 90 ? -10.141 -1.289 11.049 1.00 94.06 90 GLN A CA 1
ATOM 763 C C . GLN A 1 90 ? -9.370 -2.616 11.073 1.00 94.06 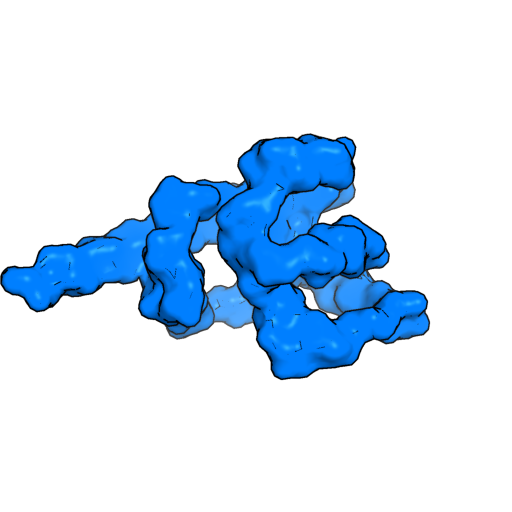90 GLN A C 1
ATOM 765 O O . GLN A 1 90 ? -9.610 -3.454 11.943 1.00 94.06 90 GLN A O 1
ATOM 770 N N . PHE A 1 91 ? -8.435 -2.799 10.141 1.00 94.75 91 PHE A N 1
ATOM 771 C CA . PHE A 1 91 ? -7.611 -4.005 10.032 1.00 94.75 91 PHE A CA 1
ATOM 772 C C . PHE A 1 91 ? -6.172 -3.802 10.533 1.00 94.75 91 PHE A C 1
ATOM 774 O O . PHE A 1 91 ? -5.317 -4.659 10.327 1.00 94.75 91 PHE A O 1
ATOM 781 N N . SER A 1 92 ? -5.903 -2.718 11.265 1.00 94.19 92 SER A N 1
ATOM 782 C CA . SER A 1 92 ? -4.579 -2.397 11.821 1.00 94.19 92 SER A CA 1
ATOM 783 C C . SER A 1 92 ? -3.997 -3.507 12.707 1.00 94.19 92 SER A C 1
ATOM 785 O O . SER A 1 92 ? -2.793 -3.742 12.707 1.00 94.19 92 SER A O 1
ATOM 787 N N . ARG A 1 93 ? -4.839 -4.266 13.423 1.00 92.31 93 ARG A N 1
ATOM 788 C CA . ARG A 1 93 ? -4.403 -5.369 14.307 1.00 92.31 93 ARG A CA 1
ATOM 789 C C . ARG A 1 93 ? -3.756 -6.547 13.578 1.00 92.31 93 ARG A C 1
ATOM 791 O O . ARG A 1 93 ? -3.057 -7.327 14.217 1.00 92.31 93 ARG A O 1
ATOM 798 N N . ILE A 1 94 ? -4.026 -6.702 12.283 1.00 92.38 94 ILE A N 1
ATOM 799 C CA . ILE A 1 94 ? -3.460 -7.767 11.443 1.00 92.38 94 ILE A CA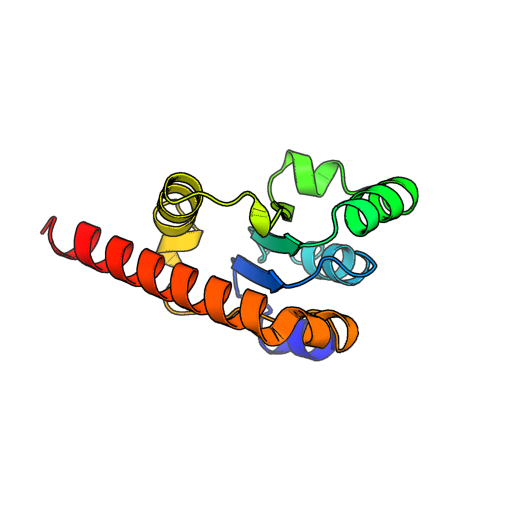 1
ATOM 800 C C . ILE A 1 94 ? -2.392 -7.232 10.483 1.00 92.38 94 ILE A C 1
ATOM 802 O O . ILE A 1 94 ? -2.006 -7.932 9.549 1.00 92.38 94 ILE A O 1
ATOM 806 N N . TYR A 1 95 ? -1.923 -6.001 10.709 1.00 95.94 95 TYR A N 1
ATOM 807 C CA . TYR A 1 95 ? -0.849 -5.386 9.945 1.00 95.94 95 TYR A CA 1
ATOM 808 C C . TYR A 1 95 ? 0.428 -6.237 9.979 1.00 95.94 95 TYR A C 1
ATOM 810 O O . TYR A 1 95 ? 0.872 -6.700 11.033 1.00 95.94 95 TYR A O 1
ATOM 818 N N . PHE A 1 96 ? 1.042 -6.379 8.809 1.00 94.94 96 PHE A N 1
ATOM 819 C CA . PHE A 1 96 ? 2.410 -6.839 8.626 1.00 94.94 96 PHE A CA 1
ATOM 820 C C . PHE A 1 96 ? 2.973 -6.183 7.364 1.00 94.94 96 PHE A C 1
ATOM 822 O O . PHE A 1 96 ? 2.223 -5.953 6.415 1.00 94.94 96 PHE A O 1
ATOM 829 N N . LEU A 1 97 ? 4.276 -5.892 7.359 1.00 97.19 97 LEU A N 1
ATOM 830 C CA . LEU A 1 97 ? 4.990 -5.406 6.181 1.00 97.19 97 LEU A CA 1
ATOM 831 C C . LEU A 1 97 ? 5.771 -6.556 5.553 1.00 97.19 97 LEU A C 1
ATOM 833 O O . LEU A 1 97 ? 6.698 -7.088 6.164 1.00 97.19 97 LEU A O 1
ATOM 837 N N . GLU A 1 98 ? 5.393 -6.928 4.339 1.00 95.69 98 GLU A N 1
ATOM 838 C CA . GLU A 1 98 ? 6.035 -8.002 3.594 1.00 95.69 98 GLU A CA 1
ATOM 839 C C . GLU A 1 98 ? 7.175 -7.465 2.725 1.00 95.69 98 GLU A C 1
ATOM 841 O O . GLU A 1 98 ? 6.984 -6.528 1.951 1.00 95.69 98 GLU A O 1
ATOM 846 N N . LEU A 1 99 ? 8.357 -8.078 2.790 1.00 95.38 99 LEU A N 1
ATOM 847 C CA . LEU A 1 99 ? 9.448 -7.755 1.870 1.00 95.38 99 LEU A CA 1
ATOM 848 C C . LEU A 1 99 ? 9.261 -8.517 0.552 1.00 95.38 99 LEU A C 1
ATOM 850 O O . LEU A 1 99 ? 9.242 -9.746 0.544 1.00 95.38 99 LEU A O 1
ATOM 854 N N . MET A 1 100 ? 9.156 -7.801 -0.569 1.00 93.44 100 MET A N 1
ATOM 855 C CA . MET A 1 100 ? 8.752 -8.387 -1.853 1.00 93.44 100 MET A CA 1
ATOM 856 C C . MET A 1 100 ? 9.733 -9.441 -2.396 1.00 93.44 100 MET A C 1
ATOM 858 O O . MET A 1 100 ? 9.331 -10.434 -3.004 1.00 93.44 100 MET A O 1
ATOM 862 N N . SER A 1 101 ? 11.039 -9.227 -2.226 1.00 92.38 101 SER A N 1
ATOM 863 C CA . SER A 1 101 ? 12.072 -10.186 -2.634 1.00 92.38 101 SER A CA 1
ATOM 864 C C . SER A 1 101 ? 13.420 -9.873 -1.987 1.00 92.38 101 SER A C 1
ATOM 866 O O . SER A 1 101 ? 13.628 -8.767 -1.488 1.00 92.38 101 SER A O 1
ATOM 868 N N . HIS A 1 102 ? 14.369 -10.808 -2.095 1.00 94.06 102 HIS A N 1
ATOM 869 C CA . HIS A 1 102 ? 15.750 -10.632 -1.629 1.00 94.06 102 HIS A CA 1
ATOM 870 C C . HIS A 1 102 ? 16.455 -9.403 -2.224 1.00 94.06 102 HIS A C 1
ATOM 872 O O . HIS A 1 102 ? 17.337 -8.839 -1.588 1.00 94.06 102 HIS A O 1
ATOM 878 N N . TYR A 1 103 ? 16.054 -8.935 -3.413 1.00 94.75 103 TYR A N 1
ATOM 879 C CA . TYR A 1 103 ? 16.603 -7.702 -3.992 1.00 94.75 103 TYR A CA 1
ATOM 880 C C . TYR A 1 103 ? 16.454 -6.504 -3.041 1.00 94.75 103 TYR A C 1
ATOM 882 O O . TYR A 1 103 ? 17.367 -5.688 -2.920 1.00 94.75 103 TYR A O 1
ATOM 890 N N . TYR A 1 104 ? 15.325 -6.426 -2.334 1.00 96.38 104 TYR A N 1
ATOM 891 C CA . TYR A 1 104 ? 15.020 -5.318 -1.437 1.00 96.38 104 TYR A CA 1
ATOM 892 C C . TYR A 1 104 ? 15.710 -5.428 -0.073 1.00 96.38 104 TYR A C 1
ATOM 894 O O . TYR A 1 104 ? 15.690 -4.459 0.680 1.00 96.38 104 TYR A O 1
ATOM 902 N N . GLU A 1 105 ? 16.390 -6.539 0.240 1.00 95.69 105 GLU A N 1
ATOM 903 C CA . GLU A 1 105 ? 17.179 -6.665 1.479 1.00 95.69 105 GLU A CA 1
ATOM 904 C C . GLU A 1 105 ? 18.305 -5.631 1.554 1.00 95.69 105 GLU A C 1
ATOM 906 O O . GLU A 1 105 ? 18.698 -5.221 2.643 1.00 95.69 105 GLU A O 1
ATOM 911 N N . ARG A 1 106 ? 18.775 -5.126 0.407 1.00 96.12 106 ARG A N 1
ATOM 912 C CA . ARG A 1 106 ? 19.747 -4.025 0.354 1.00 96.12 106 ARG A CA 1
ATOM 913 C C . ARG A 1 106 ? 19.241 -2.727 1.003 1.00 96.12 106 ARG A C 1
ATOM 915 O O . ARG A 1 106 ? 20.047 -1.860 1.316 1.00 96.12 106 ARG A O 1
ATOM 922 N N . PHE A 1 107 ? 17.928 -2.599 1.195 1.00 96.31 107 PHE A N 1
ATOM 923 C CA . PHE A 1 107 ? 17.262 -1.469 1.842 1.00 96.31 107 PHE A CA 1
ATOM 924 C C . PHE A 1 107 ? 16.787 -1.815 3.262 1.00 96.31 107 PHE A C 1
ATOM 926 O O . PHE A 1 107 ? 15.793 -1.276 3.736 1.00 96.31 107 PHE A O 1
ATOM 933 N N . HIS A 1 108 ? 17.464 -2.748 3.938 1.00 95.81 108 HIS A N 1
ATOM 934 C CA . HIS A 1 108 ? 17.052 -3.266 5.244 1.00 95.81 108 HIS A CA 1
ATOM 935 C C . HIS A 1 108 ? 16.710 -2.176 6.272 1.00 95.81 108 HIS A C 1
ATOM 937 O O . HIS A 1 108 ? 15.667 -2.254 6.919 1.00 95.81 108 HIS A O 1
ATOM 943 N N . GLU A 1 109 ? 17.556 -1.150 6.397 1.00 96.88 109 GLU A N 1
ATOM 944 C CA . GLU A 1 109 ? 17.328 -0.053 7.344 1.00 96.88 109 GLU A CA 1
ATOM 945 C C . GLU A 1 109 ? 16.056 0.739 7.015 1.00 96.88 109 GLU A C 1
ATOM 947 O O . GLU A 1 109 ? 15.253 0.994 7.912 1.00 96.88 109 GLU A O 1
ATOM 952 N N . ASP A 1 110 ? 15.811 1.034 5.732 1.00 96.62 110 ASP A N 1
ATOM 953 C CA . ASP A 1 110 ? 14.595 1.724 5.285 1.00 96.62 110 ASP A CA 1
ATOM 954 C C . ASP A 1 110 ? 13.340 0.901 5.613 1.00 96.62 110 ASP A C 1
ATOM 956 O O . ASP A 1 110 ? 12.357 1.430 6.130 1.00 96.62 110 ASP A O 1
ATOM 960 N N . VAL A 1 111 ? 13.387 -0.415 5.370 1.00 97.50 111 VAL A N 1
ATOM 961 C CA . VAL A 1 111 ? 12.287 -1.345 5.676 1.00 97.50 111 VAL A CA 1
ATOM 962 C C . VAL A 1 111 ? 11.992 -1.355 7.176 1.00 97.50 111 VAL A C 1
ATOM 964 O O . VAL A 1 111 ? 10.830 -1.300 7.587 1.00 97.50 111 VAL A O 1
ATOM 967 N N . LEU A 1 112 ? 13.034 -1.426 8.012 1.00 97.88 112 LEU A N 1
ATOM 968 C CA . LEU A 1 112 ? 12.886 -1.407 9.465 1.00 97.88 112 LEU A CA 1
ATOM 969 C C . LEU A 1 112 ? 12.324 -0.074 9.960 1.00 97.88 112 LEU A C 1
ATOM 971 O O . LEU A 1 112 ? 11.458 -0.070 10.839 1.00 97.88 112 LEU A O 1
ATOM 975 N N . GLU A 1 113 ? 12.811 1.046 9.430 1.00 97.69 113 GLU A N 1
ATOM 976 C CA . GLU A 1 113 ? 12.338 2.378 9.795 1.00 97.69 113 GLU A CA 1
ATOM 977 C C . GLU A 1 113 ? 10.874 2.578 9.397 1.00 97.69 113 GLU A C 1
ATOM 979 O O . GLU A 1 113 ? 10.057 2.966 10.238 1.00 97.69 113 GLU A O 1
ATOM 984 N N . LEU A 1 114 ? 10.521 2.248 8.154 1.00 98.12 114 LEU A N 1
ATOM 985 C CA . LEU A 1 114 ? 9.151 2.310 7.660 1.00 98.12 114 LEU A CA 1
ATOM 986 C C . LEU A 1 114 ? 8.215 1.465 8.528 1.00 98.12 114 LEU A C 1
ATOM 988 O O . LEU A 1 114 ? 7.169 1.944 8.968 1.00 98.12 114 LEU A O 1
ATOM 992 N N . ASN A 1 115 ? 8.602 0.221 8.822 1.00 98.31 115 ASN A N 1
ATOM 993 C CA . ASN A 1 115 ? 7.783 -0.664 9.638 1.00 98.31 115 ASN A CA 1
ATOM 994 C C . ASN A 1 115 ? 7.573 -0.102 11.053 1.00 98.31 115 ASN A C 1
ATOM 996 O O . ASN A 1 115 ? 6.458 -0.133 11.573 1.00 98.31 115 ASN A O 1
ATOM 1000 N N . LYS A 1 116 ? 8.624 0.457 11.671 1.00 98.19 116 LYS A N 1
ATOM 1001 C CA . LYS A 1 116 ? 8.517 1.126 12.978 1.00 98.19 116 LYS A CA 1
ATOM 1002 C C . LYS A 1 116 ? 7.546 2.306 12.923 1.00 98.19 116 LYS A C 1
ATOM 1004 O O . LYS A 1 116 ? 6.708 2.416 13.817 1.00 98.19 116 LYS A O 1
ATOM 1009 N N . LYS A 1 117 ? 7.626 3.148 11.884 1.00 97.94 117 LYS A N 1
ATOM 1010 C CA . LYS A 1 117 ? 6.708 4.283 11.684 1.00 97.94 117 LYS A CA 1
ATOM 1011 C C . LYS A 1 117 ? 5.265 3.802 11.562 1.00 97.94 117 LYS A C 1
ATOM 1013 O O . LYS A 1 117 ? 4.433 4.228 12.353 1.00 97.94 117 LYS A O 1
ATOM 1018 N N . LEU A 1 118 ? 4.971 2.874 10.652 1.00 98.25 118 LEU A N 1
ATOM 1019 C CA . LEU A 1 118 ? 3.610 2.361 10.449 1.00 98.25 118 LEU A CA 1
ATOM 1020 C C . LEU A 1 118 ? 3.023 1.751 11.727 1.00 98.25 118 LEU A C 1
ATOM 1022 O O . LEU A 1 118 ? 1.898 2.073 12.101 1.00 98.25 118 LEU A O 1
ATOM 1026 N N . VAL A 1 119 ? 3.796 0.935 12.452 1.00 98.00 119 VAL A N 1
ATOM 1027 C CA . VAL A 1 119 ? 3.359 0.378 13.743 1.00 98.00 119 VAL A CA 1
ATOM 1028 C C . VAL A 1 119 ? 3.053 1.483 14.754 1.00 98.00 119 VAL A C 1
ATOM 1030 O O . VAL A 1 119 ? 2.078 1.368 15.497 1.00 98.00 119 VAL A O 1
ATOM 1033 N N . GLN A 1 120 ? 3.871 2.535 14.807 1.00 97.81 120 GLN A N 1
ATOM 1034 C CA . GLN A 1 120 ? 3.653 3.655 15.716 1.00 97.81 120 GLN A CA 1
ATOM 1035 C C . GLN A 1 120 ? 2.383 4.435 15.352 1.00 97.81 120 GLN A C 1
ATOM 1037 O O . GLN A 1 120 ? 1.520 4.598 16.207 1.00 97.81 120 GLN A O 1
ATOM 1042 N N . TYR A 1 121 ? 2.201 4.815 14.087 1.00 97.75 121 TYR A N 1
ATOM 1043 C CA . TYR A 1 121 ? 1.018 5.561 13.649 1.00 97.75 121 TYR A CA 1
ATOM 1044 C C . TYR A 1 121 ? -0.281 4.758 13.773 1.00 97.75 121 TYR A C 1
ATOM 1046 O O . TYR A 1 121 ? -1.307 5.317 14.161 1.00 97.75 121 TYR A O 1
ATOM 1054 N N . PHE A 1 122 ? -0.260 3.442 13.532 1.00 97.44 122 PHE A N 1
ATOM 1055 C CA . PHE A 1 122 ? -1.417 2.600 13.842 1.00 97.44 122 PHE A CA 1
ATOM 1056 C C . PHE A 1 122 ? -1.733 2.599 15.339 1.00 97.44 122 PHE A C 1
ATOM 1058 O O . PHE A 1 122 ? -2.899 2.718 15.705 1.00 97.44 122 PHE A O 1
ATOM 1065 N N . LYS A 1 123 ? -0.724 2.499 16.216 1.00 95.81 123 LYS A N 1
ATOM 1066 C CA . LYS A 1 123 ? -0.937 2.585 17.670 1.00 95.81 123 LYS A CA 1
ATOM 1067 C C . LYS A 1 123 ? -1.518 3.933 18.077 1.00 95.81 123 LYS A C 1
ATOM 1069 O O . LYS A 1 123 ? -2.486 3.953 18.828 1.00 95.81 123 LYS A O 1
ATOM 1074 N N . ASP A 1 124 ? -0.964 5.026 17.565 1.00 95.12 124 ASP A N 1
ATOM 1075 C CA . ASP A 1 124 ? -1.416 6.379 17.886 1.00 95.12 124 ASP A CA 1
ATOM 1076 C C . ASP A 1 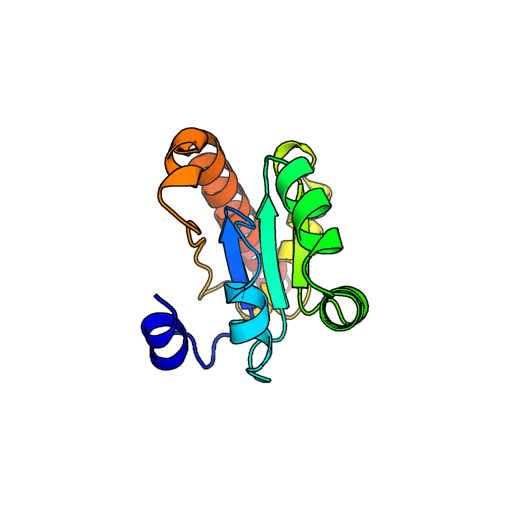124 ? -2.860 6.600 17.426 1.00 95.12 124 ASP A C 1
ATOM 1078 O O . ASP A 1 124 ? -3.678 7.103 18.194 1.00 95.12 124 ASP A O 1
ATOM 1082 N N . SER A 1 125 ? -3.207 6.121 16.227 1.00 93.38 125 SER A N 1
ATOM 1083 C CA . SER A 1 125 ? -4.580 6.157 15.719 1.00 93.38 125 SER A CA 1
ATOM 1084 C C . SER A 1 125 ? -5.536 5.303 16.566 1.00 93.38 125 SER A C 1
ATOM 1086 O O . SER A 1 125 ? -6.671 5.699 16.820 1.00 93.38 125 SER A O 1
ATOM 1088 N N . ILE A 1 126 ? -5.100 4.137 17.061 1.00 92.50 126 ILE A N 1
ATOM 1089 C CA . ILE A 1 126 ? -5.924 3.294 17.950 1.00 92.50 126 ILE A CA 1
ATOM 1090 C C . ILE A 1 126 ? -6.165 3.992 19.290 1.00 92.50 126 ILE A C 1
ATOM 1092 O O . ILE A 1 126 ? -7.284 3.964 19.799 1.00 92.50 126 ILE A O 1
ATOM 1096 N N . ILE A 1 127 ? -5.130 4.612 19.860 1.00 92.06 127 ILE A N 1
ATOM 1097 C CA . ILE A 1 127 ? -5.221 5.319 21.141 1.00 92.06 127 ILE A CA 1
ATOM 1098 C C . ILE A 1 127 ? -6.129 6.545 21.016 1.00 92.06 127 ILE A C 1
ATOM 1100 O O . ILE A 1 127 ? -6.964 6.755 21.893 1.00 92.06 127 ILE A O 1
ATOM 1104 N N . SER A 1 128 ? -6.010 7.328 19.938 1.00 88.81 128 SER A N 1
ATOM 1105 C CA . SER A 1 128 ? -6.851 8.513 19.739 1.00 88.81 128 SER A CA 1
ATOM 1106 C C . SER A 1 128 ? -8.336 8.149 19.651 1.00 88.81 128 SER A C 1
ATOM 1108 O O . SER A 1 128 ? -9.132 8.704 20.398 1.00 88.81 128 SER A O 1
ATOM 1110 N N . HIS A 1 129 ? -8.699 7.142 18.852 1.00 82.00 129 HIS A N 1
ATOM 1111 C CA . HIS A 1 129 ? -10.091 6.690 18.732 1.00 82.00 129 HIS A CA 1
ATOM 1112 C C . HIS A 1 129 ? -10.606 5.956 19.981 1.00 82.00 129 HIS A C 1
ATOM 1114 O O . HIS A 1 129 ? -11.806 5.948 20.239 1.00 82.00 129 HIS A O 1
ATOM 1120 N N . GLY A 1 130 ? -9.724 5.306 20.749 1.00 69.94 130 GLY A N 1
ATOM 1121 C CA . GLY A 1 130 ? -10.082 4.639 22.005 1.00 69.94 130 GLY A CA 1
ATOM 1122 C C . GLY A 1 130 ? -10.324 5.604 23.170 1.00 69.94 130 GLY A C 1
ATOM 1123 O O . GLY A 1 130 ? -11.064 5.263 24.088 1.00 69.94 130 GLY A O 1
ATOM 1124 N N . ASN A 1 131 ? -9.727 6.798 23.122 1.00 59.59 131 ASN A N 1
ATOM 1125 C CA . ASN A 1 131 ? -9.909 7.862 24.113 1.00 59.59 131 ASN A CA 1
ATOM 1126 C C . ASN A 1 131 ? -11.115 8.776 23.821 1.00 59.59 131 ASN A C 1
ATOM 1128 O O . ASN A 1 131 ? -11.439 9.613 24.658 1.00 59.59 131 ASN A O 1
ATOM 1132 N N . ASP A 1 132 ? -11.789 8.605 22.680 1.00 56.12 132 ASP A N 1
ATOM 1133 C CA . ASP A 1 132 ? -13.031 9.309 22.314 1.00 56.12 132 ASP A CA 1
ATOM 1134 C C . ASP A 1 132 ? -14.302 8.616 22.875 1.00 56.12 132 ASP A C 1
ATOM 1136 O O . ASP A 1 132 ? -15.400 8.772 22.335 1.00 56.12 132 ASP A O 1
ATOM 1140 N N . SER A 1 133 ? -14.162 7.819 23.947 1.00 45.25 133 SER A N 1
ATOM 1141 C CA . SER A 1 133 ? -15.263 7.146 24.672 1.00 45.25 133 SER A CA 1
ATOM 1142 C C . SER A 1 133 ? -15.593 7.811 26.004 1.00 45.25 133 SER A C 1
ATOM 1144 O O . SER A 1 133 ? -14.649 8.247 26.699 1.00 45.25 133 SER A O 1
#

Organism: Pseudomonas vancouverensis (NCBI:txid95300)